Protein AF-A0A6L8Q5T1-F1 (afdb_monomer_lite)

Radius of gyration: 23.08 Å; chains: 1; bounding box: 42×22×62 Å

Organism: NCBI:txid446660

Structure (mmCIF, N/CA/C/O backbone):
data_AF-A0A6L8Q5T1-F1
#
_entry.id   AF-A0A6L8Q5T1-F1
#
loop_
_atom_site.group_PDB
_atom_site.id
_atom_site.type_symbol
_atom_site.label_atom_id
_atom_site.label_alt_id
_atom_site.label_comp_id
_atom_site.label_asym_id
_atom_site.label_entity_id
_atom_site.label_seq_id
_atom_site.pdbx_PDB_ins_code
_atom_site.Cartn_x
_atom_site.Cartn_y
_atom_site.Cartn_z
_atom_site.occupancy
_atom_site.B_iso_or_equiv
_atom_site.auth_seq_id
_atom_site.auth_comp_id
_atom_site.auth_asym_id
_atom_site.auth_atom_id
_atom_site.pdbx_PDB_model_num
ATOM 1 N N . MET A 1 1 ? -3.955 22.718 9.804 1.00 54.38 1 MET A N 1
ATOM 2 C CA . MET A 1 1 ? -3.797 21.533 10.675 1.00 54.38 1 MET A CA 1
ATOM 3 C C . MET A 1 1 ? -4.729 20.477 10.109 1.00 54.38 1 MET A C 1
ATOM 5 O O . MET A 1 1 ? -5.902 20.788 9.972 1.00 54.38 1 MET A O 1
ATOM 9 N N . ALA A 1 2 ? -4.225 19.327 9.657 1.00 63.84 2 ALA A N 1
ATOM 10 C CA . ALA A 1 2 ? -5.084 18.278 9.105 1.00 63.84 2 ALA A CA 1
ATOM 11 C C . ALA A 1 2 ? -5.653 17.449 10.264 1.00 63.84 2 ALA A C 1
ATOM 13 O O . ALA A 1 2 ? -4.898 16.795 10.990 1.00 63.84 2 ALA A O 1
ATOM 14 N N . LEU A 1 3 ? -6.962 17.556 10.472 1.00 78.25 3 LEU A N 1
ATOM 15 C CA . LEU A 1 3 ? -7.720 16.663 11.337 1.00 78.25 3 LEU A CA 1
ATOM 16 C C . LEU A 1 3 ? -8.521 15.729 10.433 1.00 78.25 3 LEU A C 1
ATOM 18 O O . LEU A 1 3 ? -9.041 16.155 9.404 1.00 78.25 3 LEU A O 1
ATOM 22 N N . ASP A 1 4 ? -8.590 14.468 10.828 1.00 83.62 4 ASP A N 1
ATOM 23 C CA . ASP A 1 4 ? -9.361 13.425 10.163 1.00 83.62 4 ASP A CA 1
ATOM 24 C C . ASP A 1 4 ? -10.413 12.881 11.120 1.00 83.62 4 ASP A C 1
ATOM 26 O O . ASP A 1 4 ? -10.268 12.971 12.336 1.00 83.62 4 ASP A O 1
ATOM 30 N N . ASN A 1 5 ? -11.472 12.278 10.593 1.00 85.62 5 ASN A N 1
ATOM 31 C CA . ASN A 1 5 ? -12.500 11.679 11.436 1.00 85.62 5 ASN A CA 1
ATOM 32 C C . ASN A 1 5 ? -12.139 10.242 11.803 1.00 85.62 5 ASN A C 1
ATOM 34 O O . ASN A 1 5 ? -11.772 9.421 10.962 1.00 85.62 5 ASN A O 1
ATOM 38 N N . CYS A 1 6 ? -12.282 9.915 13.084 1.00 87.19 6 CYS A N 1
ATOM 39 C CA . CYS A 1 6 ? -12.125 8.556 13.568 1.00 87.19 6 CYS A CA 1
ATOM 40 C C 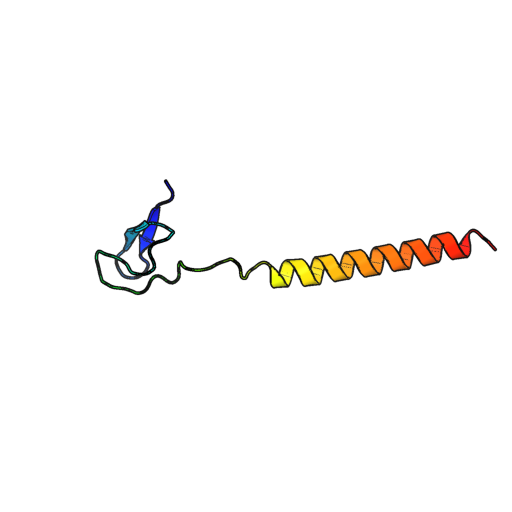. CYS A 1 6 ? -13.215 7.661 12.948 1.00 87.19 6 CYS A C 1
ATOM 42 O O . CYS A 1 6 ? -14.397 7.950 13.140 1.00 87.19 6 CYS A O 1
ATOM 44 N N . PRO A 1 7 ? -12.864 6.553 12.271 1.00 80.75 7 PRO A N 1
ATOM 45 C CA . PRO A 1 7 ? -13.851 5.682 11.629 1.00 80.75 7 PRO A CA 1
ATOM 46 C C . PRO A 1 7 ? -14.748 4.943 12.634 1.00 80.75 7 PRO A C 1
ATOM 48 O O . PRO A 1 7 ? -15.844 4.532 12.273 1.00 80.75 7 PRO A O 1
ATOM 51 N N . ASP A 1 8 ? -14.307 4.788 13.888 1.00 85.94 8 ASP A N 1
ATOM 52 C CA . ASP A 1 8 ? -15.066 4.080 14.925 1.00 85.94 8 ASP A CA 1
ATOM 53 C C . ASP A 1 8 ? -16.080 4.974 15.650 1.00 85.94 8 ASP A C 1
ATOM 55 O O . ASP A 1 8 ? -17.149 4.511 16.035 1.00 85.94 8 ASP A O 1
ATOM 59 N N . CYS A 1 9 ? -15.745 6.247 15.893 1.00 90.38 9 CYS A N 1
ATOM 60 C CA . CYS A 1 9 ? -16.592 7.142 16.694 1.00 90.38 9 CYS A CA 1
ATOM 61 C C . CYS A 1 9 ? -16.991 8.451 16.007 1.00 90.38 9 CYS A C 1
ATOM 63 O O . CYS A 1 9 ? -17.700 9.250 16.612 1.00 90.38 9 CYS A O 1
ATOM 65 N N . GLY A 1 10 ? -16.516 8.704 14.786 1.00 86.75 10 GLY A N 1
ATOM 66 C CA . GLY A 1 10 ? -16.855 9.884 13.986 1.00 86.75 10 GLY A CA 1
ATOM 67 C C . GLY A 1 10 ? -16.280 11.209 14.488 1.00 86.75 10 GLY A C 1
ATOM 68 O O . GLY A 1 10 ? -16.540 12.240 13.880 1.00 86.75 10 GLY A O 1
ATOM 69 N N . ARG A 1 11 ? -15.513 11.207 15.585 1.00 89.50 11 ARG A N 1
ATOM 70 C CA . ARG A 1 11 ? -14.892 12.418 16.139 1.00 89.50 11 ARG A CA 1
ATOM 71 C C . ARG A 1 11 ? -13.598 12.764 15.425 1.00 89.50 11 ARG A C 1
ATOM 73 O O . ARG A 1 11 ? -12.852 11.869 15.025 1.00 89.50 11 ARG A O 1
ATOM 80 N N . GLU A 1 12 ? -13.324 14.057 15.355 1.00 89.56 12 GLU A N 1
ATOM 81 C CA . GLU A 1 12 ? -12.097 14.594 14.787 1.00 89.56 12 GLU A CA 1
ATOM 82 C C . GLU A 1 12 ? -10.882 14.158 15.616 1.00 89.56 12 GLU A C 1
ATOM 84 O O . GLU A 1 12 ? -10.865 14.219 16.846 1.00 89.56 12 GLU A O 1
ATOM 89 N N . ILE A 1 13 ? -9.850 13.690 14.931 1.00 88.31 13 ILE A N 1
ATOM 90 C CA . ILE A 1 13 ? -8.581 13.236 15.483 1.00 88.31 13 ILE A CA 1
ATOM 91 C C . ILE A 1 13 ? -7.437 13.808 14.650 1.00 88.31 13 ILE A C 1
ATOM 93 O O . ILE A 1 13 ? -7.599 14.162 13.486 1.00 88.31 13 ILE A O 1
ATOM 97 N N . SER A 1 14 ? -6.244 13.890 15.235 1.00 83.88 14 SER A N 1
ATOM 98 C CA . SER A 1 14 ? -5.056 14.261 14.463 1.00 83.88 14 SER A CA 1
ATOM 99 C C . SER A 1 14 ? -4.773 13.199 13.400 1.00 83.88 14 SER A C 1
ATOM 101 O O . SER A 1 14 ? -4.781 12.008 13.719 1.00 83.88 14 SER A O 1
ATOM 103 N N . ALA A 1 15 ? -4.448 13.619 12.176 1.00 76.69 15 ALA A N 1
ATOM 104 C CA . ALA A 1 15 ? -4.060 12.713 11.091 1.00 76.69 15 ALA A CA 1
ATOM 105 C C . ALA A 1 15 ? -2.862 11.806 11.461 1.00 76.69 15 ALA A C 1
ATOM 107 O O . ALA A 1 15 ? -2.675 10.741 10.879 1.00 76.69 15 ALA A O 1
ATOM 108 N N . THR A 1 16 ? -2.075 12.192 12.474 1.00 79.00 16 THR A N 1
ATOM 109 C CA . THR A 1 16 ? -0.926 11.425 12.988 1.00 79.00 16 THR A CA 1
ATOM 110 C C . THR A 1 16 ? -1.254 10.609 14.250 1.00 79.00 16 THR A C 1
ATOM 112 O O . THR A 1 16 ? -0.413 9.856 14.747 1.00 79.00 16 THR A O 1
ATOM 115 N N . ALA A 1 17 ? -2.454 10.742 14.824 1.00 79.88 17 ALA A N 1
ATOM 116 C CA . ALA A 1 17 ? -2.826 10.015 16.036 1.00 79.88 17 ALA A CA 1
ATOM 117 C C . ALA A 1 17 ? -2.910 8.515 15.738 1.00 79.88 17 ALA A C 1
ATOM 119 O O . ALA A 1 17 ? -3.728 8.109 14.924 1.00 79.88 17 ALA A O 1
ATOM 120 N N . LYS A 1 18 ? -2.105 7.685 16.420 1.00 81.38 18 LYS A N 1
ATOM 121 C CA . LYS A 1 18 ? -2.124 6.207 16.294 1.00 81.38 18 LYS A CA 1
ATOM 122 C C . LYS A 1 18 ? -3.345 5.558 16.955 1.00 81.38 18 LYS A C 1
ATOM 124 O O . LYS A 1 18 ? -3.735 4.440 16.622 1.00 81.38 18 LYS A O 1
ATOM 129 N N . VAL A 1 19 ? -3.913 6.241 17.943 1.00 86.62 19 VAL A N 1
ATOM 130 C CA . VAL A 1 19 ? -5.063 5.793 18.729 1.00 86.62 19 VAL A CA 1
ATOM 131 C C . VAL A 1 19 ? -5.976 6.993 18.932 1.00 86.62 19 VAL A C 1
ATOM 133 O O . VAL A 1 19 ? -5.498 8.089 19.227 1.00 86.62 19 VAL A O 1
ATOM 136 N N . CYS A 1 20 ? -7.280 6.798 18.757 1.00 89.25 20 CYS A N 1
ATOM 137 C CA . CYS A 1 20 ? -8.261 7.846 18.991 1.00 89.25 20 CYS A CA 1
ATOM 138 C C . CYS A 1 20 ? -8.334 8.163 20.497 1.00 89.25 20 CYS A C 1
ATOM 140 O O . CYS A 1 20 ? -8.671 7.267 21.275 1.00 89.25 20 CYS A O 1
ATOM 142 N N . PRO A 1 21 ? -8.099 9.418 20.929 1.00 88.12 21 PRO A N 1
ATOM 143 C CA . PRO A 1 21 ? -8.178 9.794 22.342 1.00 88.12 21 PRO A CA 1
ATOM 144 C C . PRO A 1 21 ? -9.611 9.770 22.889 1.00 88.12 21 PRO A C 1
ATOM 146 O O . PRO A 1 21 ? -9.804 9.795 24.099 1.00 88.12 21 PRO A O 1
ATOM 149 N N . HIS A 1 22 ? -10.624 9.721 22.019 1.00 90.94 22 HIS A N 1
ATOM 150 C CA . HIS A 1 22 ? -12.017 9.791 22.444 1.00 90.94 22 HIS A CA 1
ATOM 151 C C . HIS A 1 22 ? -12.692 8.428 22.633 1.00 90.94 22 HIS A C 1
ATOM 153 O O . HIS A 1 22 ? -13.629 8.321 23.422 1.00 90.94 22 HIS A O 1
ATOM 159 N N . CYS A 1 23 ? -12.288 7.406 21.875 1.00 91.00 23 CYS A N 1
ATOM 160 C CA . CYS A 1 23 ? -12.861 6.057 21.980 1.00 91.00 23 CYS A CA 1
ATOM 161 C C . CYS A 1 23 ? -11.829 4.955 22.244 1.00 91.00 23 CYS A C 1
ATOM 163 O O . CYS A 1 23 ? -12.223 3.832 22.535 1.00 91.00 23 CYS A O 1
ATOM 165 N N . GLY A 1 24 ? -10.527 5.233 22.123 1.00 87.00 24 GLY A N 1
ATOM 166 C CA . GLY A 1 24 ? -9.474 4.221 22.259 1.00 87.00 24 GLY A CA 1
ATOM 167 C C . GLY A 1 24 ? -9.297 3.310 21.037 1.00 87.00 24 GLY A C 1
ATOM 168 O O . GLY A 1 24 ? -8.467 2.402 21.071 1.00 87.00 24 GLY A O 1
ATOM 169 N N . GLY A 1 25 ? -10.038 3.546 19.947 1.00 85.19 25 GLY A N 1
ATOM 17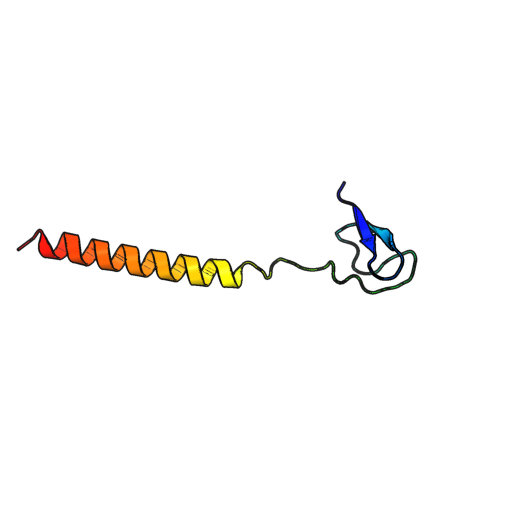0 C CA . GLY A 1 25 ? -9.903 2.807 18.689 1.00 85.19 25 GLY A CA 1
ATOM 171 C C . GLY A 1 25 ? 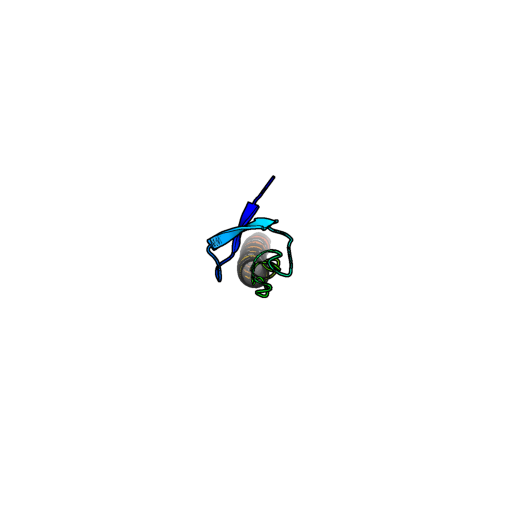-8.529 3.011 18.044 1.00 85.19 25 GLY A C 1
ATOM 172 O O . GLY A 1 25 ? -7.991 4.123 18.035 1.00 85.19 25 GLY A O 1
ATOM 173 N N . LYS A 1 26 ? -7.941 1.937 17.503 1.00 76.06 26 LYS A N 1
ATOM 174 C CA . LYS A 1 26 ? -6.670 1.999 16.762 1.00 76.06 26 LYS A CA 1
ATOM 175 C C . LYS A 1 26 ? -6.939 2.633 15.407 1.00 76.06 26 LYS A C 1
ATOM 177 O O . LYS A 1 26 ? -7.684 2.080 14.601 1.00 76.06 26 LYS A O 1
ATOM 182 N N . THR A 1 27 ? -6.326 3.775 15.139 1.00 74.06 27 THR A N 1
ATOM 183 C CA . THR A 1 27 ? -6.552 4.456 13.870 1.00 74.06 27 THR A CA 1
ATOM 184 C C . THR A 1 27 ? -5.826 3.674 12.777 1.00 74.06 27 THR A C 1
ATOM 186 O O . THR A 1 27 ? -4.655 3.305 12.890 1.00 74.06 27 THR A O 1
ATOM 189 N N . ARG A 1 28 ? -6.528 3.391 11.680 1.00 64.31 28 ARG A N 1
ATOM 190 C CA . ARG A 1 28 ? -5.898 2.852 10.463 1.00 64.31 28 ARG A CA 1
ATOM 191 C C . ARG A 1 28 ? -5.093 3.924 9.718 1.00 64.31 28 ARG A C 1
ATOM 193 O O . ARG A 1 28 ? -4.411 3.606 8.753 1.00 64.31 28 ARG A O 1
ATOM 200 N N . TYR A 1 29 ? -5.155 5.167 10.197 1.00 59.34 29 TYR A N 1
ATOM 201 C CA . TYR A 1 29 ? -4.594 6.353 9.562 1.00 59.34 29 TYR A CA 1
ATOM 202 C C . TYR A 1 29 ? -3.081 6.526 9.742 1.00 59.34 29 TYR A C 1
ATOM 204 O O . TYR A 1 29 ? -2.494 7.464 9.221 1.00 59.34 29 TYR A O 1
ATOM 212 N N . ALA A 1 30 ? -2.405 5.572 10.385 1.00 56.03 30 ALA A N 1
ATOM 213 C CA . ALA A 1 30 ? -0.944 5.496 10.392 1.00 56.03 30 ALA A CA 1
ATOM 214 C C . ALA A 1 30 ? -0.342 4.989 9.058 1.00 56.03 30 ALA A C 1
ATOM 216 O O . ALA A 1 30 ? 0.718 4.363 9.066 1.00 56.03 30 ALA A O 1
ATOM 217 N N . ARG A 1 31 ? -1.018 5.180 7.918 1.00 62.97 31 ARG A N 1
ATOM 218 C CA . ARG A 1 31 ? -0.560 4.701 6.606 1.00 62.97 31 ARG A CA 1
ATOM 219 C C . ARG A 1 31 ? -1.271 5.502 5.517 1.00 62.97 31 ARG A C 1
ATOM 221 O O . ARG A 1 31 ? -2.493 5.537 5.482 1.00 62.97 31 ARG A O 1
ATOM 228 N N . LYS A 1 32 ? -0.545 6.173 4.629 1.00 47.66 32 LYS A N 1
ATOM 229 C CA . LYS A 1 32 ? 0.036 5.508 3.459 1.00 47.66 32 LYS A CA 1
ATOM 230 C C . LYS A 1 32 ? 1.365 6.143 3.035 1.00 47.66 32 LYS A C 1
ATOM 232 O O . LYS A 1 32 ? 1.383 7.131 2.320 1.00 47.66 32 LYS A O 1
ATOM 237 N N . THR A 1 33 ? 2.465 5.493 3.393 1.00 48.72 33 THR A N 1
ATOM 238 C CA . THR A 1 33 ? 3.726 5.484 2.618 1.00 48.72 33 THR A CA 1
ATOM 239 C C . THR A 1 33 ? 3.850 4.172 1.828 1.00 48.72 33 THR A C 1
ATOM 241 O O . THR A 1 33 ? 4.933 3.649 1.587 1.00 48.72 33 THR A O 1
ATOM 244 N N . GLU A 1 34 ? 2.709 3.549 1.507 1.00 59.72 34 GLU A N 1
ATOM 245 C CA . GLU A 1 34 ? 2.648 2.212 0.900 1.00 59.72 34 GLU A CA 1
ATOM 246 C C . GLU A 1 34 ? 1.721 2.145 -0.321 1.00 59.72 34 GLU A C 1
ATOM 248 O O . GLU A 1 34 ? 1.318 1.058 -0.720 1.00 59.72 34 GLU A O 1
ATOM 253 N N . ASP A 1 35 ? 1.462 3.292 -0.954 1.00 52.94 35 ASP A N 1
ATOM 254 C CA . ASP A 1 35 ? 1.014 3.368 -2.353 1.00 52.94 35 ASP A CA 1
ATOM 255 C C . ASP A 1 35 ? 2.179 3.741 -3.304 1.00 52.94 35 ASP A C 1
ATOM 257 O O . ASP A 1 35 ? 1.980 3.940 -4.497 1.00 52.94 35 ASP A O 1
ATOM 261 N N . ASP A 1 36 ? 3.426 3.777 -2.816 1.00 58.19 36 ASP A N 1
ATOM 262 C CA . ASP A 1 36 ? 4.606 4.102 -3.635 1.00 58.19 36 ASP A CA 1
ATOM 263 C C . ASP A 1 36 ? 5.134 2.902 -4.443 1.00 58.19 36 ASP A C 1
ATOM 265 O O . ASP A 1 36 ? 5.852 3.070 -5.432 1.00 58.19 36 ASP A O 1
ATOM 269 N N . LYS A 1 37 ? 4.763 1.664 -4.075 1.00 60.62 37 LYS A N 1
ATOM 270 C CA . LYS A 1 37 ? 5.276 0.439 -4.726 1.00 60.62 37 LYS A CA 1
ATOM 271 C C . LYS A 1 37 ? 4.648 0.157 -6.092 1.00 60.62 37 LYS A C 1
ATOM 273 O O . LYS A 1 37 ? 5.339 -0.294 -7.001 1.00 60.62 37 LYS A O 1
ATOM 278 N N . ALA A 1 38 ? 3.355 0.439 -6.258 1.00 66.56 38 ALA A N 1
ATOM 279 C CA . ALA A 1 38 ? 2.691 0.275 -7.552 1.00 66.56 38 ALA A CA 1
ATOM 280 C C . ALA A 1 38 ? 3.193 1.320 -8.562 1.00 66.56 38 ALA A C 1
ATOM 282 O O . ALA A 1 38 ? 3.462 0.988 -9.714 1.00 66.56 38 ALA A O 1
ATOM 283 N N . SER A 1 39 ? 3.406 2.557 -8.100 1.00 69.31 39 SER A N 1
ATOM 284 C CA . SER A 1 39 ? 3.952 3.636 -8.926 1.00 69.31 39 SER A CA 1
ATOM 285 C C . SER A 1 39 ? 5.390 3.337 -9.370 1.00 69.31 39 SER A C 1
ATOM 287 O O . SER A 1 39 ? 5.718 3.467 -10.547 1.00 69.31 39 SER A O 1
ATOM 289 N N . SER A 1 40 ? 6.239 2.824 -8.472 1.00 76.94 40 SER A N 1
ATOM 290 C CA . SER A 1 40 ? 7.638 2.511 -8.803 1.00 76.94 40 SER A CA 1
ATOM 291 C C . SER A 1 40 ? 7.807 1.353 -9.799 1.00 76.94 40 SER A C 1
ATOM 293 O O . SER A 1 40 ? 8.699 1.427 -10.644 1.00 76.94 40 SER A O 1
ATOM 295 N N . LEU A 1 41 ? 6.939 0.331 -9.784 1.00 83.81 41 LEU A N 1
ATOM 296 C CA . LEU A 1 41 ? 6.982 -0.751 -10.784 1.00 83.81 41 LEU A CA 1
ATOM 297 C C . LEU A 1 41 ? 6.554 -0.262 -12.176 1.00 83.81 41 LEU A C 1
ATOM 299 O O . LEU A 1 41 ? 7.194 -0.595 -13.174 1.00 83.81 41 LEU A O 1
ATOM 303 N N . VAL A 1 42 ? 5.512 0.572 -12.239 1.00 87.56 42 VAL A N 1
ATOM 304 C CA . VAL A 1 42 ? 5.033 1.170 -13.494 1.00 87.56 42 VAL A CA 1
ATOM 305 C C . VAL A 1 42 ? 6.093 2.106 -14.084 1.00 87.56 42 VAL A C 1
ATOM 307 O O . VAL A 1 42 ? 6.441 1.967 -15.255 1.00 87.56 42 VAL A O 1
ATOM 310 N N . ILE A 1 43 ? 6.672 3.001 -13.275 1.00 88.31 43 ILE A N 1
ATOM 311 C CA . ILE A 1 43 ? 7.735 3.926 -13.707 1.00 88.31 43 ILE A CA 1
ATOM 312 C C . ILE A 1 43 ? 8.965 3.155 -14.207 1.00 88.31 43 ILE A C 1
ATOM 314 O O . ILE A 1 43 ? 9.503 3.481 -15.265 1.00 88.31 43 ILE A O 1
ATOM 318 N N . GLY A 1 44 ? 9.381 2.101 -13.496 1.00 91.12 44 GLY A N 1
ATOM 319 C CA . GLY A 1 44 ? 10.498 1.252 -13.914 1.00 91.12 44 GLY A CA 1
ATOM 320 C C . GLY A 1 44 ? 10.283 0.621 -15.294 1.00 91.12 44 GLY A C 1
ATOM 321 O O . GLY A 1 44 ? 11.189 0.650 -16.126 1.00 91.12 44 GLY A O 1
ATOM 322 N N . LEU A 1 45 ? 9.075 0.119 -15.577 1.00 91.25 45 LEU A N 1
ATOM 323 C CA . LEU A 1 45 ? 8.746 -0.488 -16.871 1.00 91.25 45 LEU A CA 1
ATOM 324 C C . LEU A 1 45 ? 8.794 0.529 -18.022 1.00 91.25 45 LEU A C 1
ATOM 326 O O . LEU A 1 45 ? 9.355 0.229 -19.076 1.00 91.25 45 LEU A O 1
ATOM 330 N N . PHE A 1 46 ? 8.278 1.744 -17.814 1.00 92.25 46 PHE A N 1
ATOM 331 C CA . PHE A 1 46 ? 8.357 2.815 -18.813 1.00 92.25 46 PHE A CA 1
ATOM 332 C C . PHE A 1 46 ? 9.800 3.241 -19.106 1.00 92.25 46 PHE A C 1
ATOM 334 O O . PHE A 1 46 ? 10.157 3.415 -20.271 1.00 92.25 46 PHE A O 1
ATOM 341 N N . ILE A 1 47 ? 10.644 3.362 -18.076 1.00 94.00 47 ILE A N 1
ATOM 342 C CA . ILE A 1 47 ? 12.058 3.732 -18.239 1.00 94.00 47 ILE A CA 1
ATOM 343 C C . ILE A 1 47 ? 12.815 2.654 -19.025 1.00 94.00 47 ILE A C 1
ATOM 345 O O . ILE A 1 47 ? 13.533 2.981 -19.967 1.00 94.00 47 ILE A O 1
ATOM 349 N N . VAL A 1 48 ? 12.627 1.371 -18.694 1.00 95.12 48 VAL A N 1
ATOM 350 C CA . VAL A 1 48 ? 13.287 0.257 -19.400 1.00 95.12 48 VAL A CA 1
ATOM 351 C C . VAL A 1 48 ? 12.862 0.201 -20.870 1.00 95.12 48 VAL A C 1
ATOM 353 O O . VAL A 1 48 ? 13.719 0.097 -21.748 1.00 95.12 48 VAL A O 1
ATOM 356 N N . MET A 1 49 ? 11.562 0.331 -21.156 1.00 93.38 49 MET A N 1
ATOM 357 C CA . MET A 1 49 ? 11.045 0.372 -22.531 1.00 93.38 49 MET A CA 1
ATOM 358 C C . MET A 1 49 ? 11.581 1.586 -23.309 1.00 93.38 49 MET A C 1
ATOM 360 O O . MET A 1 49 ? 11.985 1.451 -24.465 1.00 93.38 49 MET A O 1
ATOM 364 N N . GLY A 1 50 ? 11.647 2.763 -22.679 1.00 94.44 50 GLY A N 1
ATOM 365 C CA . GLY A 1 50 ? 12.193 3.985 -23.279 1.00 94.44 50 GLY A CA 1
ATOM 366 C C . GLY A 1 50 ? 13.687 3.888 -23.600 1.00 94.44 50 GLY A C 1
ATOM 367 O O . GLY A 1 50 ? 14.112 4.229 -24.699 1.00 94.44 50 GLY A O 1
ATOM 368 N N . ILE A 1 51 ? 14.493 3.358 -22.677 1.00 94.19 51 ILE A N 1
ATOM 369 C CA . ILE A 1 51 ? 15.932 3.154 -22.900 1.00 94.19 51 ILE A CA 1
ATOM 370 C C . ILE A 1 51 ? 16.161 2.133 -24.017 1.00 94.19 51 ILE A C 1
ATOM 372 O O . ILE A 1 51 ? 16.991 2.358 -24.892 1.00 94.19 51 ILE A O 1
ATOM 376 N N . PHE A 1 52 ? 15.414 1.028 -24.021 1.00 94.69 52 PHE A N 1
ATOM 377 C CA . PHE A 1 52 ? 15.562 -0.016 -25.034 1.00 94.69 52 PHE A CA 1
ATOM 378 C C . PHE A 1 52 ? 15.197 0.476 -26.440 1.00 94.69 52 PHE A C 1
ATOM 380 O O . PHE A 1 52 ? 15.933 0.236 -27.401 1.00 94.69 52 PHE A O 1
ATOM 387 N N . THR A 1 53 ? 14.083 1.201 -26.560 1.00 93.44 53 THR A N 1
ATOM 388 C CA . THR A 1 53 ? 13.669 1.821 -27.828 1.00 93.44 53 THR A CA 1
ATOM 389 C C . THR A 1 53 ? 14.694 2.849 -28.298 1.00 93.44 53 THR A C 1
ATOM 391 O O . THR A 1 53 ? 15.094 2.816 -29.458 1.00 93.44 53 THR A O 1
ATOM 394 N N . PHE A 1 54 ? 15.204 3.694 -27.399 1.00 93.81 54 PHE A N 1
ATOM 395 C CA . PHE A 1 54 ? 16.238 4.674 -27.723 1.00 93.81 54 PHE A CA 1
ATOM 396 C C . PHE A 1 54 ? 17.553 4.025 -28.180 1.00 93.81 54 PHE A C 1
ATOM 398 O O . PHE A 1 54 ? 18.106 4.416 -29.205 1.00 93.81 54 PHE A O 1
ATOM 405 N N . LEU A 1 55 ? 18.026 2.989 -27.479 1.00 92.19 55 LEU A N 1
ATOM 406 C CA . LEU A 1 55 ? 19.216 2.223 -27.869 1.00 92.19 55 LEU A CA 1
ATOM 407 C C . LEU 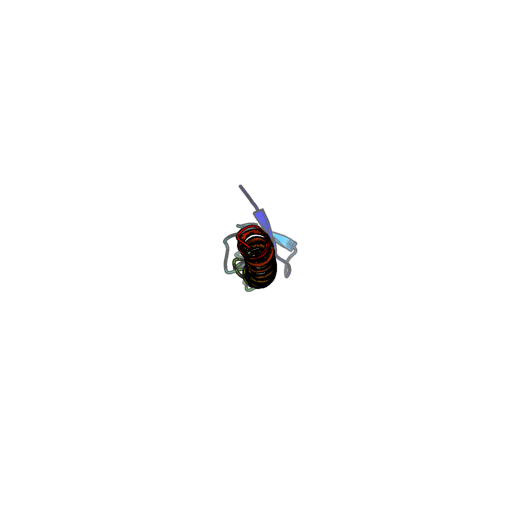A 1 55 ? 19.047 1.572 -29.241 1.00 92.19 55 LEU A C 1
ATOM 409 O O . LEU A 1 55 ? 19.969 1.619 -30.049 1.00 92.19 55 LEU A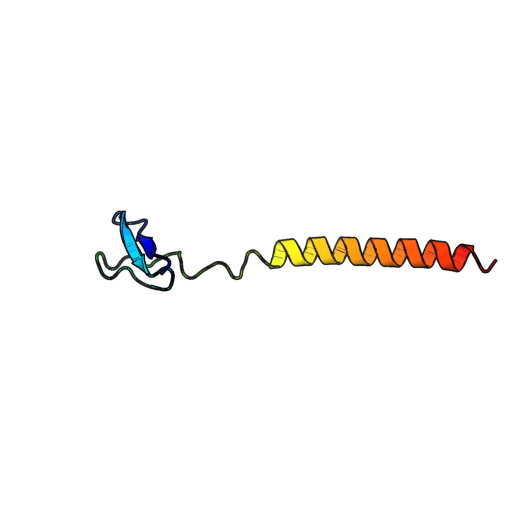 O 1
ATOM 413 N N . SER A 1 56 ? 17.869 1.009 -29.519 1.00 91.38 56 SER A N 1
ATOM 414 C CA . SER A 1 56 ? 17.563 0.404 -30.819 1.00 91.38 56 SER A CA 1
ATOM 415 C C . SER A 1 56 ? 17.605 1.439 -31.950 1.00 91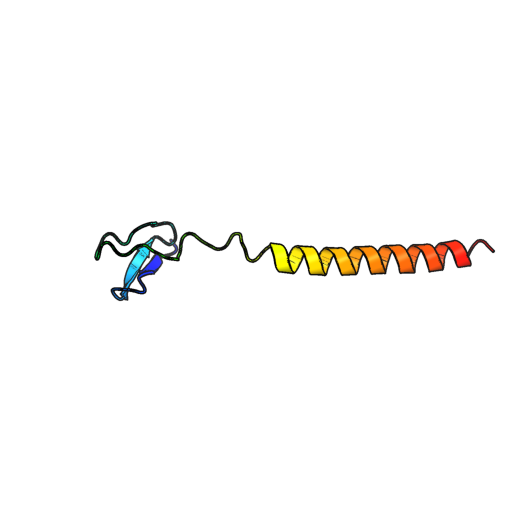.38 56 SER A C 1
ATOM 417 O O . SER A 1 56 ? 18.146 1.162 -33.017 1.00 91.38 56 SER A O 1
ATOM 419 N N . ILE A 1 57 ? 17.090 2.650 -31.707 1.00 92.50 57 ILE A N 1
ATOM 420 C CA . ILE A 1 57 ? 17.111 3.760 -32.672 1.00 92.50 57 ILE A CA 1
ATOM 421 C C . ILE A 1 57 ? 18.546 4.243 -32.924 1.00 92.50 57 ILE A C 1
ATOM 423 O O . ILE A 1 57 ? 18.951 4.393 -34.075 1.00 92.50 57 ILE A O 1
ATOM 427 N N . VAL A 1 58 ? 19.333 4.457 -31.865 1.00 91.25 58 VAL A N 1
ATOM 428 C CA . VAL A 1 58 ? 20.718 4.940 -31.985 1.00 91.25 58 VAL A CA 1
ATOM 429 C C . VAL A 1 58 ? 21.613 3.889 -32.643 1.00 91.25 58 VAL A C 1
ATOM 431 O O . VAL A 1 58 ? 22.362 4.221 -33.559 1.00 91.25 58 VAL A O 1
ATOM 434 N N . ALA A 1 59 ? 21.500 2.618 -32.250 1.00 82.88 59 ALA A N 1
ATOM 435 C CA . ALA A 1 59 ? 22.261 1.528 -32.861 1.00 82.88 59 ALA A CA 1
ATOM 436 C C . ALA A 1 59 ? 21.920 1.341 -34.349 1.00 82.88 59 ALA A C 1
ATOM 438 O O . ALA A 1 59 ? 22.812 1.059 -35.143 1.00 82.88 59 ALA A O 1
ATOM 439 N N . GLY A 1 60 ? 20.660 1.554 -34.744 1.00 76.44 60 GLY A N 1
ATOM 440 C CA . GLY A 1 60 ? 20.249 1.518 -36.150 1.00 76.44 60 GLY A CA 1
ATOM 441 C C . GLY A 1 60 ? 20.748 2.700 -36.989 1.00 76.44 60 GLY A C 1
ATOM 442 O O . GLY A 1 60 ? 20.789 2.595 -38.208 1.00 76.44 60 GLY A O 1
ATOM 443 N N . SER A 1 61 ? 21.140 3.813 -36.362 1.00 74.88 61 SER A N 1
ATOM 444 C CA . SER A 1 61 ? 21.612 5.018 -37.063 1.00 74.88 61 SER A CA 1
ATOM 445 C C . SER A 1 61 ? 23.122 5.051 -37.350 1.00 74.88 61 SER A C 1
ATOM 447 O O . SER A 1 61 ? 23.579 5.941 -38.061 1.00 74.88 61 SER A O 1
ATOM 449 N N . VAL A 1 62 ? 23.896 4.093 -36.821 1.00 71.25 62 VAL A N 1
ATOM 450 C CA . VAL A 1 62 ? 25.365 3.990 -36.998 1.00 71.25 62 VAL A CA 1
ATOM 451 C C . VAL A 1 62 ? 25.744 2.824 -37.937 1.00 71.25 62 VAL A C 1
ATOM 453 O O . VAL A 1 62 ? 26.851 2.294 -37.870 1.00 71.25 62 VAL A O 1
ATOM 456 N N . GLY A 1 63 ? 24.816 2.404 -38.802 1.00 55.81 63 GLY A N 1
ATOM 457 C CA . GLY A 1 63 ? 25.006 1.351 -39.810 1.00 55.81 63 GLY A CA 1
ATOM 458 C C . GLY A 1 63 ? 25.054 1.893 -41.228 1.00 55.81 63 GLY A C 1
ATOM 459 O O . GLY A 1 63 ? 24.283 2.835 -41.515 1.00 55.81 63 GLY A O 1
#

InterPro domains:
  IPR026870 Zinc-ribbon domain [PF13240] (6-24)

pLDDT: mean 79.88, std 13.4, range [47.66, 95.12]

Sequence (63 aa):
MALDNCPDCGREISATAKVCPHCGGKTRYARKTEDDKASSLVIGLFIVMGIFTFLSIVAGSVG

Secondary structure (DSSP, 8-state):
--EEE-TTT--EEETT-SB-TTT-PBPTTS--S-SHHHHHHHHHHHHHHHHHHHHHHHHHTT-

Foldseek 3Di:
DDWDAAPVPRDTDPLCDQADPPPRHGGPSPDDPPVVVVVVVVVVVVVVVVVVVVCVVVVVVVD